Protein AF-A0A547AX77-F1 (afdb_monomer_lite)

Structure (mmCIF, N/CA/C/O backbone):
data_AF-A0A547AX77-F1
#
_entry.id   AF-A0A547AX77-F1
#
loop_
_atom_site.group_PDB
_atom_site.id
_atom_site.type_symbol
_atom_site.label_atom_id
_atom_site.label_alt_id
_atom_site.label_comp_id
_atom_site.label_asym_id
_atom_site.label_entity_id
_atom_site.label_seq_id
_atom_site.pdbx_PDB_ins_code
_atom_site.Cartn_x
_atom_site.Cartn_y
_atom_site.Cartn_z
_atom_site.occupancy
_atom_site.B_iso_or_equiv
_atom_site.auth_seq_id
_atom_site.auth_comp_id
_atom_site.auth_asym_id
_atom_site.auth_atom_id
_atom_site.pdbx_PDB_model_num
ATOM 1 N N . MET A 1 1 ? 4.754 -10.236 -9.563 1.00 86.69 1 MET A N 1
ATOM 2 C CA . MET A 1 1 ? 5.375 -9.135 -8.794 1.00 86.69 1 MET A CA 1
ATOM 3 C C . MET A 1 1 ? 5.746 -8.033 -9.769 1.00 86.69 1 MET A C 1
ATOM 5 O O . MET A 1 1 ? 6.365 -8.336 -10.783 1.00 86.69 1 MET A O 1
ATOM 9 N N . PHE A 1 2 ? 5.359 -6.791 -9.490 1.00 91.81 2 PHE A N 1
ATOM 10 C CA . PHE A 1 2 ? 5.698 -5.642 -10.329 1.00 91.81 2 PHE A CA 1
ATOM 11 C C . PHE A 1 2 ? 6.665 -4.730 -9.574 1.00 91.81 2 PHE A C 1
ATOM 13 O O . PHE A 1 2 ? 6.426 -4.441 -8.405 1.00 91.81 2 PHE A O 1
ATOM 20 N N . LYS A 1 3 ? 7.754 -4.303 -10.225 1.00 90.50 3 LYS A N 1
ATOM 21 C CA . LYS A 1 3 ? 8.757 -3.404 -9.639 1.00 90.50 3 LYS A CA 1
ATOM 22 C C . LYS A 1 3 ? 8.796 -2.089 -10.440 1.00 90.50 3 LYS A C 1
ATOM 24 O O . LYS A 1 3 ? 9.695 -1.892 -11.250 1.00 90.50 3 LYS A O 1
ATOM 29 N N . PRO A 1 4 ? 7.812 -1.192 -10.258 1.00 88.12 4 PRO A N 1
ATOM 30 C CA . PRO A 1 4 ? 7.708 0.057 -11.025 1.00 88.12 4 PRO A CA 1
ATOM 31 C C . PRO A 1 4 ? 8.896 1.014 -10.823 1.00 88.12 4 PRO A C 1
ATOM 33 O O . PRO A 1 4 ? 9.128 1.877 -11.659 1.00 88.12 4 PRO A O 1
ATOM 36 N N . HIS A 1 5 ? 9.665 0.858 -9.739 1.00 87.25 5 HIS A N 1
ATOM 37 C CA . HIS A 1 5 ? 10.912 1.600 -9.501 1.00 87.25 5 HIS A CA 1
ATOM 38 C C . HIS A 1 5 ? 12.173 0.799 -9.821 1.00 87.25 5 HIS A C 1
ATOM 40 O O . HIS A 1 5 ? 13.273 1.224 -9.476 1.00 87.25 5 HIS A O 1
ATOM 46 N N . GLY A 1 6 ? 12.031 -0.351 -10.474 1.00 89.38 6 GLY A N 1
ATOM 47 C CA . GLY A 1 6 ? 13.156 -1.213 -10.776 1.00 89.38 6 GLY A CA 1
ATOM 48 C C . GLY A 1 6 ? 13.692 -1.950 -9.562 1.00 89.38 6 GLY A C 1
ATOM 49 O O . GLY A 1 6 ? 12.977 -2.217 -8.592 1.00 89.38 6 GLY A O 1
ATOM 50 N N . SER A 1 7 ? 14.961 -2.327 -9.648 1.00 89.44 7 SER A N 1
ATOM 51 C CA . SER A 1 7 ? 15.605 -3.178 -8.663 1.00 89.44 7 SER A CA 1
ATOM 52 C C . SER A 1 7 ? 17.122 -3.060 -8.740 1.00 89.44 7 SER A C 1
ATOM 54 O O . SER A 1 7 ? 17.680 -2.782 -9.797 1.00 89.44 7 SER A O 1
ATOM 56 N N . LEU A 1 8 ? 17.800 -3.320 -7.622 1.00 88.50 8 LEU A N 1
ATOM 57 C CA . LEU A 1 8 ? 19.266 -3.359 -7.573 1.00 88.50 8 LEU A CA 1
ATOM 58 C C . LEU A 1 8 ? 19.859 -4.584 -8.288 1.00 88.50 8 LEU A C 1
ATOM 60 O O . LEU A 1 8 ? 21.055 -4.614 -8.545 1.00 88.50 8 LEU A O 1
ATOM 64 N N . ASP A 1 9 ? 19.030 -5.585 -8.584 1.00 89.12 9 ASP A N 1
ATOM 65 C CA . ASP A 1 9 ? 19.402 -6.821 -9.280 1.00 89.12 9 ASP A CA 1
ATOM 66 C C . ASP A 1 9 ? 19.024 -6.808 -10.773 1.00 89.12 9 ASP A C 1
ATOM 68 O O . ASP A 1 9 ? 19.113 -7.843 -11.429 1.00 89.12 9 ASP A O 1
ATOM 72 N N . TRP A 1 10 ? 18.575 -5.675 -11.321 1.00 89.81 10 TRP A N 1
ATOM 73 C CA . TRP A 1 10 ? 18.203 -5.543 -12.732 1.00 89.81 10 TRP A CA 1
ATOM 74 C C . TRP A 1 10 ? 19.287 -4.814 -13.523 1.00 89.81 10 TRP A C 1
ATOM 76 O O . TRP A 1 10 ? 19.734 -3.760 -13.092 1.00 89.81 10 TRP A O 1
ATOM 86 N N . PHE A 1 11 ? 19.670 -5.337 -14.686 1.00 87.94 11 PHE A N 1
ATOM 87 C CA . PHE A 1 11 ? 20.746 -4.803 -15.537 1.00 87.94 11 PHE A CA 1
ATOM 88 C C . PHE A 1 11 ? 20.399 -4.969 -17.022 1.00 87.94 11 PHE A C 1
ATOM 90 O O . PHE A 1 11 ? 19.457 -5.690 -17.358 1.00 87.94 11 PHE A O 1
ATOM 97 N N . MET A 1 12 ? 21.147 -4.313 -17.911 1.00 86.19 12 MET A N 1
ATOM 98 C CA . MET A 1 12 ? 20.953 -4.401 -19.364 1.00 86.19 12 MET A CA 1
ATOM 99 C C . MET A 1 12 ? 21.964 -5.361 -19.988 1.00 86.19 12 MET A C 1
ATOM 101 O O . MET A 1 12 ? 23.138 -5.041 -20.097 1.00 86.19 12 MET A O 1
ATOM 105 N N . ALA A 1 13 ? 21.504 -6.504 -20.489 1.00 84.06 13 ALA A N 1
ATOM 106 C CA . ALA A 1 13 ? 22.320 -7.379 -21.323 1.00 84.06 13 ALA A CA 1
ATOM 107 C C . ALA A 1 13 ? 22.126 -6.998 -22.798 1.00 84.06 13 ALA A C 1
ATOM 109 O O . ALA A 1 13 ? 21.201 -7.472 -23.463 1.00 84.06 13 ALA A O 1
ATOM 110 N N . GLY A 1 14 ? 22.969 -6.091 -23.296 1.00 83.50 14 GLY A N 1
ATOM 111 C CA . GLY A 1 14 ? 22.698 -5.401 -24.561 1.00 83.50 14 GLY A CA 1
ATOM 112 C C . GLY A 1 14 ? 21.452 -4.524 -24.416 1.00 83.50 14 GLY A C 1
ATOM 113 O O . GLY A 1 14 ? 21.383 -3.717 -23.497 1.00 83.50 14 GLY A O 1
ATOM 114 N N . ASP A 1 15 ? 20.447 -4.727 -25.268 1.00 83.62 15 ASP A N 1
ATOM 115 C CA . ASP A 1 15 ? 19.170 -3.995 -25.211 1.00 83.62 15 ASP A CA 1
ATOM 116 C C . ASP A 1 15 ? 18.073 -4.732 -24.417 1.00 83.62 15 ASP A C 1
ATOM 118 O O . ASP A 1 15 ? 16.908 -4.332 -24.431 1.00 83.62 15 ASP A O 1
ATOM 122 N N . VAL A 1 16 ? 18.419 -5.821 -23.720 1.00 84.88 16 VAL A N 1
ATOM 123 C CA . VAL A 1 16 ? 17.453 -6.654 -22.991 1.00 84.88 16 VAL A CA 1
ATOM 124 C C . VAL A 1 16 ? 17.628 -6.498 -21.476 1.00 84.88 16 VAL A C 1
ATOM 126 O O . VAL A 1 16 ? 18.696 -6.825 -20.952 1.00 84.88 16 VAL A O 1
ATOM 129 N N . PRO A 1 17 ? 16.590 -6.068 -20.733 1.00 86.31 17 PRO A N 1
ATOM 130 C CA . PRO A 1 17 ? 16.643 -6.014 -19.278 1.00 86.31 17 PRO A CA 1
ATOM 131 C C . PRO A 1 17 ? 16.609 -7.429 -18.682 1.00 86.31 17 PRO A C 1
ATOM 133 O O . PRO A 1 17 ? 15.724 -8.228 -18.994 1.00 86.31 17 PRO A O 1
ATOM 136 N N . MET A 1 18 ? 17.550 -7.740 -17.791 1.00 85.12 18 MET A N 1
ATOM 137 C CA . MET A 1 18 ? 17.675 -9.040 -17.125 1.00 85.12 18 MET A CA 1
ATOM 138 C C . MET A 1 18 ? 17.852 -8.896 -15.612 1.00 85.12 18 MET A C 1
ATOM 140 O O . MET A 1 18 ? 18.340 -7.883 -15.118 1.00 85.12 18 MET A O 1
ATOM 144 N N . THR A 1 19 ? 17.455 -9.930 -14.864 1.00 87.19 19 THR A N 1
ATOM 145 C CA . THR A 1 19 ? 17.750 -10.042 -13.426 1.00 87.19 19 THR A CA 1
ATOM 146 C C . THR A 1 19 ? 19.046 -10.829 -13.237 1.00 87.19 19 THR A C 1
ATOM 148 O O . THR A 1 19 ? 19.157 -11.941 -13.750 1.00 87.19 19 THR A O 1
ATOM 151 N N . SER A 1 20 ? 20.011 -10.286 -12.496 1.00 80.69 20 SER A N 1
ATOM 152 C CA . SER A 1 20 ? 21.294 -10.933 -12.206 1.00 80.69 20 SER A CA 1
ATOM 153 C C . SER A 1 20 ? 21.578 -10.946 -10.707 1.00 80.69 20 SER A C 1
ATOM 155 O O . SER A 1 20 ? 21.478 -9.928 -10.027 1.00 80.69 20 SER A O 1
ATOM 157 N N . CYS A 1 21 ? 21.991 -12.106 -10.194 1.00 73.06 21 CYS A N 1
ATOM 158 C CA . CYS A 1 21 ? 22.500 -12.272 -8.830 1.00 73.06 21 CYS A CA 1
ATOM 159 C C . CYS A 1 21 ? 24.007 -11.972 -8.711 1.00 73.06 21 CYS A C 1
ATOM 161 O O . CYS A 1 21 ? 24.560 -11.984 -7.610 1.00 73.06 21 CYS A O 1
ATOM 163 N N . ILE A 1 22 ? 24.682 -11.708 -9.834 1.00 65.50 22 ILE A N 1
ATOM 164 C CA . ILE A 1 22 ? 26.125 -11.483 -9.898 1.00 65.50 22 ILE A CA 1
ATOM 165 C C . ILE A 1 22 ? 26.356 -9.970 -9.890 1.00 65.50 22 ILE A C 1
ATOM 167 O O . ILE A 1 22 ? 26.268 -9.304 -10.915 1.00 65.50 22 ILE A O 1
ATOM 171 N N . GLY A 1 23 ? 26.618 -9.418 -8.705 1.00 56.69 23 GLY A N 1
ATOM 172 C CA . GLY A 1 23 ? 26.676 -7.973 -8.449 1.00 56.69 23 GLY A CA 1
ATOM 173 C C . GLY A 1 23 ? 27.902 -7.231 -8.991 1.00 56.69 23 GLY A C 1
ATOM 174 O O . GLY A 1 23 ? 28.415 -6.351 -8.303 1.00 56.69 23 GLY A O 1
ATOM 175 N N . LYS A 1 24 ? 28.433 -7.580 -10.164 1.00 58.25 24 LYS A N 1
ATOM 176 C CA . LYS A 1 24 ? 29.616 -6.903 -10.712 1.00 58.25 24 LYS A CA 1
ATOM 177 C C . LYS A 1 24 ? 29.515 -6.756 -12.227 1.00 58.25 24 LYS A C 1
ATOM 179 O O . LYS A 1 24 ? 29.707 -7.737 -12.932 1.00 58.25 24 LYS A O 1
ATOM 184 N N . VAL A 1 25 ? 29.204 -5.536 -12.680 1.00 60.62 25 VAL A N 1
ATOM 185 C CA . VAL A 1 25 ? 30.031 -4.627 -13.523 1.00 60.62 25 VAL A CA 1
ATOM 186 C C . VAL A 1 25 ? 29.155 -3.483 -14.092 1.00 60.62 25 VAL A C 1
ATOM 188 O O . VAL A 1 25 ? 29.676 -2.413 -14.388 1.00 60.62 25 VAL A O 1
ATOM 191 N N . GLU A 1 26 ? 27.831 -3.651 -14.157 1.00 70.25 26 GLU A N 1
ATOM 192 C CA . GLU A 1 26 ? 26.911 -2.711 -14.825 1.00 70.25 26 GLU A CA 1
ATOM 193 C C . GLU A 1 26 ? 26.054 -1.873 -13.859 1.00 70.25 26 GLU A C 1
ATOM 195 O O . GLU A 1 26 ? 25.864 -2.232 -12.694 1.00 70.25 26 GLU A O 1
ATOM 200 N N . GLU A 1 27 ? 25.535 -0.735 -14.339 1.00 83.00 27 GLU A N 1
ATOM 201 C CA . GLU A 1 27 ? 24.629 0.117 -13.562 1.00 83.00 27 GLU A CA 1
ATOM 202 C C . GLU A 1 27 ? 23.258 -0.559 -13.371 1.00 83.00 27 GLU A C 1
ATOM 204 O O . GLU A 1 27 ? 22.658 -1.012 -14.350 1.00 83.00 27 GLU A O 1
ATOM 209 N N . PRO A 1 28 ? 22.718 -0.601 -12.138 1.00 87.88 28 PRO A N 1
ATOM 210 C CA . PRO A 1 28 ? 21.416 -1.196 -11.893 1.00 87.88 28 PRO A CA 1
ATOM 211 C C . PRO A 1 28 ? 20.280 -0.356 -12.488 1.00 87.88 28 PRO A C 1
ATOM 213 O O . PRO A 1 28 ? 20.253 0.877 -12.401 1.00 87.88 28 PRO A O 1
ATOM 216 N N . LEU A 1 29 ? 19.270 -1.044 -13.009 1.00 88.31 29 LEU A N 1
ATOM 217 C CA . LEU A 1 29 ? 18.011 -0.483 -13.476 1.00 88.31 29 LEU A CA 1
ATOM 218 C C . LEU A 1 29 ? 17.109 -0.191 -12.276 1.00 88.31 29 LEU A C 1
ATOM 220 O O . LEU A 1 29 ? 16.205 -0.958 -11.937 1.00 88.31 29 LEU A O 1
ATOM 224 N N . ILE A 1 30 ? 17.359 0.949 -11.638 1.00 87.81 30 ILE A N 1
ATOM 225 C CA . ILE A 1 30 ? 16.585 1.464 -10.510 1.00 87.81 30 ILE A CA 1
ATOM 226 C C . ILE A 1 30 ? 16.228 2.939 -10.714 1.00 87.81 30 ILE A C 1
ATOM 228 O O . ILE A 1 30 ? 17.011 3.743 -11.227 1.00 87.81 30 ILE A O 1
ATOM 232 N N . ILE A 1 31 ? 15.031 3.309 -10.272 1.00 83.06 31 ILE A N 1
ATOM 233 C CA . ILE A 1 31 ? 14.575 4.693 -10.198 1.00 83.06 31 ILE A CA 1
ATOM 234 C C . ILE A 1 31 ? 14.794 5.185 -8.772 1.00 83.06 31 ILE A C 1
ATOM 236 O O . ILE A 1 31 ? 14.092 4.783 -7.844 1.00 83.06 31 ILE A O 1
ATOM 240 N N . THR A 1 32 ? 15.765 6.077 -8.593 1.00 79.50 32 THR A N 1
ATOM 241 C CA . THR A 1 32 ? 16.018 6.712 -7.299 1.00 79.50 32 THR A CA 1
ATOM 242 C C . THR A 1 32 ? 15.064 7.891 -7.056 1.00 79.50 32 THR A C 1
ATOM 244 O O . THR A 1 32 ? 14.608 8.534 -8.009 1.00 79.50 32 THR A O 1
ATOM 247 N N . PRO A 1 33 ? 14.750 8.214 -5.788 1.00 70.25 33 PRO A N 1
ATOM 248 C CA . PRO A 1 33 ? 14.044 9.447 -5.451 1.00 70.25 33 PRO A CA 1
ATOM 249 C C . PRO A 1 33 ? 14.829 10.682 -5.925 1.00 70.25 33 PRO A C 1
ATOM 251 O O . PRO A 1 33 ? 16.040 10.756 -5.726 1.00 70.25 33 PRO A O 1
ATOM 254 N N . GLY A 1 34 ? 14.153 11.667 -6.527 1.00 67.69 34 GLY A N 1
ATOM 255 C CA . GLY A 1 34 ? 14.766 12.940 -6.930 1.00 67.69 34 GLY A CA 1
ATOM 256 C C . GLY A 1 34 ? 14.313 13.457 -8.297 1.00 67.69 34 GLY A C 1
ATOM 257 O O . GLY A 1 34 ? 13.529 12.826 -8.999 1.00 67.69 34 GLY A O 1
ATOM 258 N N . VAL A 1 35 ? 14.829 14.624 -8.692 1.00 55.44 35 VAL A N 1
ATOM 259 C CA . VAL A 1 35 ? 14.376 15.392 -9.873 1.00 55.44 35 VAL A CA 1
ATOM 260 C C . VAL A 1 35 ? 14.532 14.617 -11.197 1.00 55.44 35 VAL A C 1
ATOM 262 O O . VAL A 1 35 ? 13.759 14.808 -12.132 1.00 55.44 35 VAL A O 1
ATOM 265 N N . GLY A 1 36 ? 15.491 13.685 -11.271 1.00 59.72 36 GLY A N 1
ATOM 266 C CA . GLY A 1 36 ? 15.718 12.812 -12.433 1.00 59.72 36 GLY A CA 1
ATOM 267 C C . GLY A 1 36 ? 14.720 11.653 -12.592 1.00 59.72 36 GLY A C 1
ATOM 268 O O . GLY A 1 36 ? 14.712 11.008 -13.644 1.00 59.72 36 GLY A O 1
ATOM 269 N N . LYS A 1 37 ? 13.860 11.406 -11.590 1.00 60.47 37 LYS A N 1
ATOM 270 C CA . LYS A 1 37 ? 12.844 10.335 -11.570 1.00 60.47 37 LYS A CA 1
ATOM 271 C C . LYS A 1 37 ? 11.910 10.398 -12.779 1.00 60.47 37 LYS A C 1
ATOM 273 O O . LYS A 1 37 ? 11.597 9.371 -13.379 1.00 60.47 37 LYS A O 1
ATOM 278 N N . TYR A 1 38 ? 11.521 11.611 -13.171 1.00 54.06 38 TYR A N 1
ATOM 279 C CA . TYR A 1 38 ? 10.539 11.837 -14.228 1.00 54.06 38 TYR A CA 1
ATOM 280 C C . TYR A 1 38 ? 11.019 11.408 -15.610 1.00 54.06 38 TYR A C 1
ATOM 282 O O . TYR A 1 38 ? 10.211 10.928 -16.388 1.00 54.06 38 TYR A O 1
ATOM 290 N N . LYS A 1 39 ? 12.314 11.536 -15.929 1.00 59.06 39 LYS A N 1
ATOM 291 C CA . LYS A 1 39 ? 12.824 11.134 -17.251 1.00 59.06 39 LYS A CA 1
ATOM 292 C C . LYS A 1 39 ? 13.070 9.629 -17.356 1.00 59.06 39 LYS A C 1
ATOM 294 O O . LYS A 1 39 ? 12.863 9.068 -18.424 1.00 59.06 39 LYS A O 1
ATOM 299 N N . LYS A 1 40 ? 13.485 8.972 -16.265 1.00 60.25 40 LYS A N 1
ATOM 300 C CA . LYS A 1 40 ? 13.810 7.534 -16.276 1.00 60.25 40 LYS A CA 1
ATOM 301 C C . LYS A 1 40 ? 12.576 6.628 -16.188 1.00 60.25 40 LYS A C 1
ATOM 303 O O . LYS A 1 40 ? 12.595 5.546 -16.754 1.00 60.25 40 LYS A O 1
ATOM 308 N N . GLY A 1 41 ? 11.494 7.070 -15.541 1.00 59.88 41 GLY A N 1
ATOM 309 C CA . GLY A 1 41 ? 10.302 6.237 -15.315 1.00 59.88 41 GLY A CA 1
ATOM 310 C C . GLY A 1 41 ? 9.426 5.928 -16.533 1.00 59.88 41 GLY A C 1
ATOM 311 O O . GLY A 1 41 ? 8.533 5.096 -16.416 1.00 59.88 41 GLY A O 1
ATOM 312 N N . TYR A 1 42 ? 9.663 6.575 -17.677 1.00 61.94 42 TYR A N 1
ATOM 313 C CA . TYR A 1 42 ? 8.961 6.291 -18.938 1.00 61.94 42 TYR A CA 1
ATOM 314 C C . TYR A 1 42 ? 9.768 5.395 -19.887 1.00 61.94 42 TYR A C 1
ATOM 316 O O . TYR A 1 42 ? 9.326 5.147 -21.002 1.00 61.94 42 TYR A O 1
ATOM 324 N N . GLY A 1 43 ? 10.957 4.946 -19.473 1.00 70.31 43 GLY A N 1
ATOM 325 C CA . GLY A 1 43 ? 11.765 4.002 -20.239 1.00 70.31 43 GLY A CA 1
ATOM 326 C C . GLY A 1 43 ? 11.506 2.558 -19.816 1.00 70.31 43 GLY A C 1
ATOM 327 O O . GLY A 1 43 ? 11.198 2.288 -18.651 1.00 70.31 43 GLY A O 1
ATOM 328 N N . GLN A 1 44 ? 11.701 1.626 -20.748 1.00 74.25 44 GLN A N 1
ATOM 329 C CA . GLN A 1 44 ? 11.751 0.206 -20.415 1.00 74.25 44 GLN A CA 1
ATOM 330 C C . GLN A 1 44 ? 12.908 -0.078 -19.444 1.00 74.25 44 GLN A C 1
ATOM 332 O O . GLN A 1 44 ? 13.975 0.528 -19.572 1.00 74.25 44 GLN A O 1
ATOM 337 N N . PRO A 1 45 ? 12.721 -0.985 -18.465 1.00 84.06 45 PRO A N 1
ATOM 338 C CA . PRO A 1 45 ? 11.550 -1.852 -18.249 1.00 84.06 45 PRO A CA 1
ATOM 339 C C . PRO A 1 45 ? 10.449 -1.264 -17.336 1.00 84.06 45 PRO A C 1
ATOM 341 O O . PRO A 1 45 ? 9.492 -1.962 -16.993 1.00 84.06 45 PRO A O 1
ATOM 344 N N . PHE A 1 46 ? 10.590 -0.028 -16.857 1.00 87.62 46 PHE A N 1
ATOM 345 C CA . PHE A 1 46 ? 9.784 0.496 -15.746 1.00 87.62 46 PHE A CA 1
ATOM 346 C C . PHE A 1 46 ? 8.324 0.772 -16.124 1.00 87.62 46 PHE A C 1
ATOM 348 O O . PHE A 1 46 ? 7.419 0.519 -15.325 1.00 87.62 46 PHE A O 1
ATOM 355 N N . ASP A 1 47 ? 8.101 1.253 -17.344 1.00 86.50 47 ASP A N 1
ATOM 356 C CA . ASP A 1 47 ? 6.792 1.551 -17.926 1.00 86.50 47 ASP A CA 1
ATOM 357 C C . ASP A 1 47 ? 5.860 0.330 -17.924 1.00 86.50 47 ASP A C 1
ATOM 359 O O . ASP A 1 47 ? 4.780 0.387 -17.334 1.00 86.50 47 ASP A O 1
ATOM 363 N N . ALA A 1 48 ? 6.316 -0.805 -18.456 1.00 88.94 48 ALA A N 1
ATOM 364 C CA . ALA A 1 48 ? 5.551 -2.045 -18.529 1.00 88.94 48 ALA A CA 1
ATOM 365 C C . ALA A 1 48 ? 5.227 -2.604 -17.135 1.00 88.94 48 ALA A C 1
ATOM 367 O O . ALA A 1 48 ? 4.146 -3.147 -16.899 1.00 88.94 48 ALA A O 1
ATOM 368 N N . HIS A 1 49 ? 6.155 -2.471 -16.182 1.00 91.25 49 HIS A N 1
ATOM 369 C CA . HIS A 1 49 ? 5.906 -2.857 -14.793 1.00 91.25 49 HIS A CA 1
ATOM 370 C C . HIS A 1 49 ? 4.876 -1.954 -14.116 1.00 91.25 49 HIS A C 1
ATOM 372 O O . HIS A 1 49 ? 4.062 -2.452 -13.336 1.00 91.25 49 HIS A O 1
ATOM 378 N N . ARG A 1 50 ? 4.897 -0.652 -14.404 1.00 89.38 50 ARG A N 1
ATOM 379 C CA . ARG A 1 50 ? 3.921 0.310 -13.888 1.00 89.38 50 ARG A CA 1
ATOM 380 C C . ARG A 1 50 ? 2.532 0.060 -14.467 1.00 89.38 50 ARG A C 1
ATOM 382 O O . ARG A 1 50 ? 1.580 0.001 -13.701 1.00 89.38 50 ARG A O 1
ATOM 389 N N . GLU A 1 51 ? 2.414 -0.120 -15.777 1.00 90.44 51 GLU A N 1
ATOM 390 C CA . GLU A 1 51 ? 1.124 -0.360 -16.441 1.00 90.44 51 GLU A CA 1
ATOM 391 C C . GLU A 1 51 ? 0.444 -1.619 -15.905 1.00 90.44 51 GLU A C 1
ATOM 393 O O . GLU A 1 51 ? -0.686 -1.552 -15.427 1.00 90.44 51 GLU A O 1
ATOM 398 N N . LYS A 1 52 ? 1.173 -2.739 -15.831 1.00 93.19 52 LYS A N 1
ATOM 399 C CA . LYS A 1 52 ? 0.636 -3.980 -15.252 1.00 93.19 52 LYS A CA 1
ATOM 400 C C . LYS A 1 52 ? 0.283 -3.848 -13.768 1.00 93.19 52 LYS A C 1
ATOM 402 O O . LYS A 1 52 ? -0.663 -4.477 -13.299 1.00 93.19 52 LYS A O 1
ATOM 407 N N . ALA A 1 53 ? 1.036 -3.046 -13.009 1.00 93.31 53 ALA A N 1
ATOM 408 C CA . ALA A 1 53 ? 0.694 -2.757 -11.618 1.00 93.31 53 ALA A CA 1
ATOM 409 C C . ALA A 1 53 ? -0.610 -1.952 -11.513 1.00 93.31 53 ALA A C 1
ATOM 411 O O . ALA A 1 53 ? -1.444 -2.271 -10.666 1.00 93.31 53 ALA A O 1
ATOM 412 N N . ASN A 1 54 ? -0.804 -0.959 -12.383 1.00 93.19 54 ASN A N 1
ATOM 413 C CA . ASN A 1 54 ? -2.026 -0.159 -12.436 1.00 93.19 54 ASN A CA 1
ATOM 414 C C . ASN A 1 54 ? -3.242 -1.022 -12.799 1.00 93.19 54 ASN A C 1
ATOM 416 O O . ASN A 1 54 ? -4.242 -0.975 -12.091 1.00 93.19 54 ASN A O 1
ATOM 420 N N . GLU A 1 55 ? -3.136 -1.893 -13.805 1.00 94.81 55 GLU A N 1
ATOM 421 C CA . GLU A 1 55 ? -4.206 -2.838 -14.170 1.00 94.81 55 GLU A CA 1
ATOM 422 C C . GLU A 1 55 ? -4.591 -3.765 -13.003 1.00 94.81 55 GLU A C 1
ATOM 424 O O . GLU A 1 55 ? -5.772 -4.018 -12.738 1.00 94.81 55 GLU A O 1
ATOM 429 N N . ALA A 1 56 ? -3.594 -4.260 -12.262 1.00 95.56 56 ALA A N 1
ATOM 430 C CA . ALA A 1 56 ? -3.825 -5.091 -11.084 1.00 95.56 56 ALA A CA 1
ATOM 431 C C . ALA A 1 56 ? -4.510 -4.312 -9.946 1.00 95.56 56 ALA A C 1
ATOM 433 O O . ALA A 1 56 ? -5.378 -4.858 -9.266 1.00 95.56 56 ALA A O 1
ATOM 434 N N . ILE A 1 57 ? -4.158 -3.039 -9.746 1.00 95.50 57 ILE A N 1
ATOM 435 C CA . ILE A 1 57 ? -4.828 -2.152 -8.782 1.00 95.50 57 ILE A CA 1
ATOM 436 C C . ILE A 1 57 ? -6.2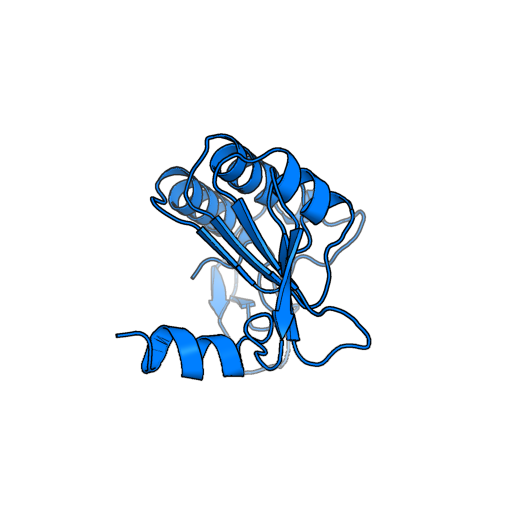85 -1.915 -9.196 1.00 95.50 57 ILE A C 1
ATOM 438 O O . ILE A 1 57 ? -7.196 -2.057 -8.375 1.00 95.50 57 ILE A O 1
ATOM 442 N N . ASP A 1 58 ? -6.518 -1.588 -10.464 1.00 94.69 58 ASP A N 1
ATOM 443 C CA . ASP A 1 58 ? -7.841 -1.233 -10.976 1.00 94.69 58 ASP A CA 1
ATOM 444 C C . ASP A 1 58 ? -8.819 -2.413 -10.898 1.00 94.69 58 ASP A C 1
ATOM 446 O O . ASP A 1 58 ? -10.001 -2.226 -10.592 1.00 94.69 58 ASP A O 1
ATOM 450 N N . SER A 1 59 ? -8.324 -3.639 -11.084 1.00 96.00 59 SER A N 1
ATOM 451 C CA . SER A 1 59 ? -9.108 -4.878 -10.992 1.00 96.00 59 SER A CA 1
ATOM 452 C C . SER A 1 59 ? -9.234 -5.454 -9.574 1.00 96.00 59 SER A C 1
ATOM 454 O O . SER A 1 59 ? -10.053 -6.348 -9.352 1.00 96.00 59 SER A O 1
ATOM 456 N N . ALA A 1 60 ? -8.492 -4.940 -8.588 1.00 96.94 60 ALA A N 1
ATOM 457 C CA . ALA A 1 60 ? -8.474 -5.500 -7.238 1.00 96.94 60 ALA A CA 1
ATOM 458 C C . ALA A 1 60 ? -9.837 -5.402 -6.524 1.00 96.94 60 ALA A C 1
ATOM 460 O O . ALA A 1 60 ? -10.484 -4.349 -6.495 1.00 96.94 60 ALA A O 1
ATOM 461 N N . SER A 1 61 ? -10.242 -6.495 -5.868 1.00 97.38 61 SER A N 1
ATOM 462 C CA . SER A 1 61 ? -11.410 -6.549 -4.971 1.00 97.38 61 SER A CA 1
ATOM 463 C C . SER A 1 61 ? -11.099 -6.078 -3.544 1.00 97.38 61 SER A C 1
ATOM 465 O O . SER A 1 61 ? -12.002 -5.734 -2.780 1.00 97.38 61 SER A O 1
ATOM 467 N N . SER A 1 62 ? -9.820 -6.082 -3.172 1.00 97.62 62 SER A N 1
ATOM 468 C CA . SER A 1 62 ? -9.303 -5.662 -1.870 1.00 97.62 62 SER A CA 1
ATOM 469 C C . SER A 1 62 ? -7.829 -5.289 -1.984 1.00 97.62 62 SER A C 1
ATOM 471 O O . SER A 1 62 ? -7.121 -5.843 -2.822 1.00 97.62 62 SER A O 1
ATOM 473 N N . ILE A 1 63 ? -7.363 -4.388 -1.122 1.00 97.50 63 ILE A N 1
ATOM 474 C CA . ILE A 1 63 ? -5.989 -3.875 -1.134 1.00 97.50 63 ILE A CA 1
ATOM 475 C C . ILE A 1 63 ? -5.376 -3.987 0.264 1.00 97.50 63 ILE A C 1
ATOM 477 O O . ILE A 1 63 ? -5.984 -3.571 1.250 1.00 97.50 63 ILE A O 1
ATOM 481 N N . LEU A 1 64 ? -4.152 -4.509 0.332 1.00 97.12 64 LEU A N 1
ATOM 482 C CA . LEU A 1 64 ? -3.308 -4.508 1.523 1.00 97.12 64 LEU A CA 1
ATOM 483 C C . LEU A 1 64 ? -2.066 -3.659 1.239 1.00 97.12 64 LEU A C 1
ATOM 485 O O . LEU A 1 64 ? -1.257 -4.008 0.381 1.00 97.12 64 LEU A O 1
ATOM 489 N N . CYS A 1 65 ? -1.915 -2.555 1.961 1.00 96.19 65 CYS A N 1
ATOM 490 C CA . CYS A 1 65 ? -0.735 -1.700 1.906 1.00 96.19 65 CYS A CA 1
ATOM 491 C C . CYS A 1 65 ? 0.128 -1.956 3.144 1.00 96.19 65 CYS A C 1
ATOM 493 O O . CYS A 1 65 ? -0.377 -1.896 4.261 1.00 96.19 65 CYS A O 1
ATOM 495 N N . ILE A 1 66 ? 1.427 -2.195 2.967 1.00 96.50 66 ILE A N 1
ATOM 496 C CA . ILE A 1 66 ? 2.373 -2.404 4.072 1.00 96.50 66 ILE A CA 1
ATOM 497 C C . ILE A 1 66 ? 3.492 -1.370 3.946 1.00 96.50 66 ILE A C 1
ATOM 499 O O . ILE A 1 66 ? 4.133 -1.280 2.902 1.00 96.50 66 ILE A O 1
ATOM 503 N N . GLY A 1 67 ? 3.703 -0.564 4.988 1.00 94.00 67 GLY A N 1
ATOM 504 C CA . GLY A 1 67 ? 4.772 0.439 5.050 1.00 94.00 67 GLY A CA 1
ATOM 505 C C . GLY A 1 67 ? 4.671 1.557 4.005 1.00 94.00 67 GLY A C 1
ATOM 506 O O . GLY A 1 67 ? 5.671 2.207 3.709 1.00 94.00 67 GLY A O 1
ATOM 507 N N . TYR A 1 68 ? 3.490 1.781 3.418 1.00 93.25 68 TYR A N 1
ATOM 508 C CA . TYR A 1 68 ? 3.316 2.732 2.321 1.00 93.25 68 TYR A CA 1
ATOM 509 C C . TYR A 1 68 ? 2.803 4.094 2.801 1.00 93.25 68 TYR A C 1
ATOM 511 O O . TYR A 1 68 ? 1.744 4.195 3.419 1.00 93.25 68 TYR A O 1
ATOM 519 N N . GLY A 1 69 ? 3.553 5.151 2.483 1.00 92.44 69 GLY A N 1
ATOM 520 C CA . GLY A 1 69 ? 3.285 6.515 2.948 1.00 92.44 69 GLY A CA 1
ATOM 521 C C . GLY A 1 69 ? 2.511 7.418 1.984 1.00 92.44 69 GLY A C 1
ATOM 522 O O . GLY A 1 69 ? 2.304 8.574 2.337 1.00 92.44 69 GLY A O 1
ATOM 523 N N . PHE A 1 70 ? 2.109 6.937 0.799 1.00 92.06 70 PHE A N 1
ATOM 524 C CA . PHE A 1 70 ? 1.409 7.740 -0.223 1.00 92.06 70 PHE A CA 1
ATOM 525 C C . PHE A 1 70 ? 2.146 9.049 -0.566 1.00 92.06 70 PHE A C 1
ATOM 527 O O . PHE A 1 70 ? 1.598 10.139 -0.450 1.00 92.06 70 PHE A O 1
ATOM 534 N N . ASN A 1 71 ? 3.418 8.929 -0.954 1.00 86.00 71 ASN A N 1
ATOM 535 C CA . ASN A 1 71 ? 4.266 10.055 -1.369 1.00 86.00 71 ASN A CA 1
ATOM 536 C C . ASN A 1 71 ? 4.782 9.872 -2.807 1.00 86.00 71 ASN A C 1
ATOM 538 O O . ASN A 1 71 ? 5.879 10.320 -3.137 1.00 86.00 71 ASN A O 1
ATOM 542 N N . ASP A 1 72 ? 4.047 9.126 -3.635 1.00 81.56 72 ASP A N 1
ATOM 543 C CA . ASP A 1 72 ? 4.504 8.734 -4.968 1.00 81.56 72 ASP A CA 1
ATOM 544 C C . ASP A 1 72 ? 3.417 8.907 -6.023 1.00 81.56 72 ASP A C 1
ATOM 546 O O . ASP A 1 72 ? 2.673 7.973 -6.314 1.00 81.56 72 ASP A O 1
ATOM 550 N N . ASP A 1 73 ? 3.352 10.089 -6.629 1.00 74.06 73 ASP A N 1
ATOM 551 C CA . ASP A 1 73 ? 2.294 10.472 -7.571 1.00 74.06 73 ASP A CA 1
ATOM 552 C C . ASP A 1 73 ? 2.065 9.461 -8.711 1.00 74.06 73 ASP A C 1
ATOM 554 O O . ASP A 1 73 ? 0.929 9.257 -9.153 1.00 74.06 73 ASP A O 1
ATOM 558 N N . HIS A 1 74 ? 3.122 8.772 -9.160 1.00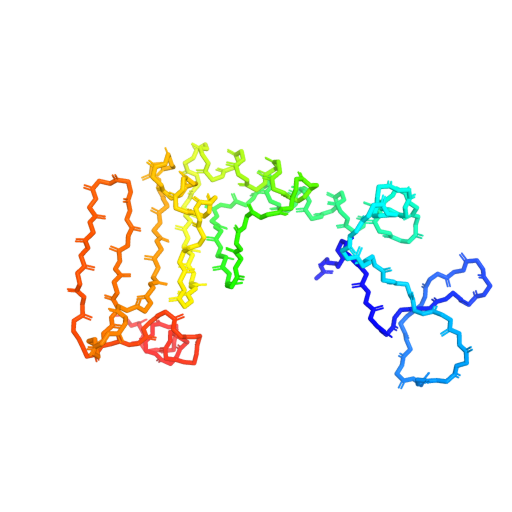 68.69 74 HIS A N 1
ATOM 559 C CA . HIS A 1 74 ? 3.059 7.864 -10.307 1.00 68.69 74 HIS A CA 1
ATOM 560 C C . HIS A 1 74 ? 2.283 6.578 -9.996 1.00 68.69 74 HIS A C 1
ATOM 562 O O . HIS A 1 74 ? 1.526 6.103 -10.839 1.00 68.69 74 HIS A O 1
ATOM 568 N N . LEU A 1 75 ? 2.465 6.013 -8.800 1.00 71.44 75 LEU A N 1
ATOM 569 C CA . LEU A 1 75 ? 1.745 4.811 -8.349 1.00 71.44 75 LEU A CA 1
ATOM 570 C C . LEU A 1 75 ? 0.475 5.158 -7.574 1.00 71.44 75 LEU A C 1
ATOM 572 O O . LEU A 1 75 ? -0.492 4.397 -7.542 1.00 71.44 75 LEU A O 1
ATOM 576 N N . GLN A 1 76 ? 0.470 6.326 -6.945 1.00 82.88 76 GLN A N 1
ATOM 577 C CA . GLN A 1 76 ? -0.596 6.785 -6.076 1.00 82.88 76 GLN A CA 1
ATOM 578 C C . GLN A 1 76 ? -1.883 7.099 -6.825 1.00 82.88 76 GLN A C 1
ATOM 580 O O . GLN A 1 76 ? -2.942 6.930 -6.235 1.00 82.88 76 GLN A O 1
ATOM 585 N N . THR A 1 77 ? -1.834 7.535 -8.085 1.00 86.94 77 THR A N 1
ATOM 586 C CA . THR A 1 77 ? -3.052 7.965 -8.795 1.00 86.94 77 THR A CA 1
ATOM 587 C C . THR A 1 77 ? -4.094 6.841 -8.883 1.00 86.94 77 THR A C 1
ATOM 589 O O . THR A 1 77 ? -5.213 7.009 -8.393 1.00 86.94 77 THR A O 1
ATOM 592 N N . HIS A 1 78 ? -3.716 5.670 -9.408 1.00 92.75 78 HIS A N 1
ATOM 593 C CA . HIS A 1 78 ? -4.613 4.509 -9.486 1.00 92.75 78 HIS A CA 1
ATOM 594 C C . HIS A 1 78 ? -4.950 3.964 -8.095 1.00 92.75 78 HIS A C 1
ATOM 596 O O . HIS A 1 78 ? -6.118 3.751 -7.768 1.00 92.75 78 HIS A O 1
ATOM 602 N N . LEU A 1 79 ? -3.937 3.809 -7.234 1.00 94.88 79 LEU A N 1
ATOM 603 C CA . LEU A 1 79 ? -4.106 3.255 -5.892 1.00 94.88 79 LEU A CA 1
ATOM 604 C C . LEU A 1 79 ? -5.076 4.088 -5.045 1.00 94.88 79 LEU A C 1
ATOM 606 O O . LEU A 1 79 ? -6.057 3.568 -4.520 1.00 94.88 79 LEU A O 1
ATOM 610 N N . THR A 1 80 ? -4.842 5.392 -4.943 1.00 94.19 80 THR A N 1
ATOM 611 C CA . THR A 1 80 ? -5.689 6.311 -4.181 1.00 94.19 80 THR A CA 1
ATOM 612 C C . THR A 1 80 ? -7.072 6.440 -4.801 1.00 94.19 80 THR A C 1
ATOM 614 O O . THR A 1 80 ? -8.052 6.450 -4.057 1.00 94.19 80 THR A O 1
ATOM 617 N N . GLY A 1 81 ? -7.185 6.496 -6.133 1.00 93.88 81 GLY A N 1
ATOM 618 C CA . GLY A 1 81 ? -8.482 6.501 -6.815 1.00 93.88 81 GLY A CA 1
ATOM 619 C C . GLY A 1 81 ? -9.313 5.269 -6.453 1.00 93.88 81 GLY A C 1
ATOM 620 O O . GLY A 1 81 ? -10.461 5.388 -6.018 1.00 93.88 81 GLY A O 1
ATOM 621 N N . LYS A 1 82 ? -8.700 4.084 -6.515 1.00 95.81 82 LYS A N 1
ATOM 622 C CA . LYS A 1 82 ? -9.337 2.817 -6.155 1.00 95.81 82 LYS A CA 1
ATOM 623 C C . LYS A 1 82 ? -9.722 2.757 -4.673 1.00 95.81 82 LYS A C 1
ATOM 625 O O . LYS A 1 82 ? -10.851 2.383 -4.355 1.00 95.81 82 LYS A O 1
ATOM 630 N N . ILE A 1 83 ? -8.841 3.186 -3.769 1.00 96.31 83 ILE A N 1
ATOM 631 C CA . ILE A 1 83 ? -9.117 3.258 -2.322 1.00 96.31 83 ILE A CA 1
ATOM 632 C C . ILE A 1 83 ? -10.302 4.193 -2.033 1.00 96.31 83 ILE A C 1
ATOM 634 O O . ILE A 1 83 ? -11.249 3.807 -1.344 1.00 96.31 83 ILE A O 1
ATOM 638 N N . LYS A 1 84 ? -10.309 5.395 -2.618 1.00 94.50 84 LYS A N 1
ATOM 639 C CA . LYS A 1 84 ? -11.394 6.377 -2.450 1.00 94.50 84 LYS A CA 1
ATOM 640 C C . LYS A 1 84 ? -12.716 5.919 -3.068 1.00 94.50 84 LYS A C 1
ATOM 642 O O . LYS A 1 84 ? -13.766 6.268 -2.538 1.00 94.50 84 LYS A O 1
ATOM 647 N N . SER A 1 85 ? -12.679 5.085 -4.113 1.00 95.06 85 SER A N 1
ATOM 648 C CA . SER A 1 85 ? -13.879 4.457 -4.695 1.00 95.06 85 SER A CA 1
ATOM 649 C C . SER A 1 85 ? -14.576 3.463 -3.753 1.00 95.06 85 SER A C 1
ATOM 651 O O . SER A 1 85 ? -15.702 3.049 -4.015 1.00 95.06 85 SER A O 1
ATOM 653 N N . GLY A 1 86 ? -13.932 3.098 -2.637 1.00 96.12 86 GLY A N 1
ATOM 654 C CA . GLY A 1 86 ? -14.511 2.253 -1.598 1.00 96.12 86 GLY A CA 1
ATOM 655 C C . GLY A 1 86 ? -14.148 0.776 -1.696 1.00 96.12 86 GLY A C 1
ATOM 656 O O . GLY A 1 86 ? -14.814 -0.046 -1.064 1.00 96.12 86 GLY A O 1
ATOM 657 N N . VAL A 1 87 ? -13.085 0.419 -2.427 1.00 97.69 87 VAL A N 1
ATOM 658 C CA . VAL A 1 87 ? -12.494 -0.922 -2.303 1.00 97.69 87 VAL A CA 1
ATOM 659 C C . VAL A 1 87 ? -12.111 -1.173 -0.837 1.00 97.69 87 VAL A C 1
ATOM 661 O O . VAL A 1 87 ? -11.724 -0.251 -0.117 1.00 97.69 87 VAL A O 1
ATOM 664 N N . LYS A 1 88 ? -12.225 -2.418 -0.369 1.00 98.00 88 LYS A N 1
ATOM 665 C CA . LYS A 1 88 ? -11.795 -2.770 0.990 1.00 98.00 88 LYS A CA 1
ATOM 666 C C . LYS A 1 88 ? -10.282 -2.610 1.083 1.00 98.00 88 LYS A C 1
ATOM 668 O O . LYS A 1 88 ? -9.556 -3.251 0.322 1.00 98.00 88 LYS A O 1
ATOM 673 N N . THR A 1 89 ? -9.806 -1.781 2.005 1.00 98.12 89 THR A N 1
ATOM 674 C CA . THR A 1 89 ? -8.377 -1.485 2.134 1.00 98.12 89 THR A CA 1
ATOM 675 C C . THR A 1 89 ? -7.909 -1.587 3.574 1.00 98.12 89 THR A C 1
ATOM 677 O O . THR A 1 89 ? -8.513 -1.006 4.477 1.00 98.12 89 THR A O 1
ATOM 680 N N . LEU A 1 90 ? -6.790 -2.281 3.764 1.00 97.94 90 LEU A N 1
ATOM 681 C CA . LEU A 1 90 ? -6.064 -2.337 5.024 1.00 97.94 90 LEU A CA 1
ATOM 682 C C . LEU A 1 90 ? -4.654 -1.767 4.831 1.00 97.94 90 LEU A C 1
ATOM 684 O O . LEU A 1 90 ? -3.952 -2.154 3.899 1.00 97.94 90 LEU A O 1
ATOM 688 N N . LEU A 1 91 ? -4.243 -0.850 5.703 1.00 97.69 91 LEU A N 1
ATOM 689 C CA . LEU A 1 91 ? -2.899 -0.275 5.742 1.00 97.69 91 LEU A CA 1
ATOM 690 C C . LEU A 1 91 ? -2.197 -0.694 7.038 1.00 97.69 91 LEU A C 1
ATOM 692 O O . LEU A 1 91 ? -2.656 -0.348 8.120 1.00 97.69 91 LEU A O 1
ATOM 696 N N . LEU A 1 92 ? -1.073 -1.397 6.937 1.00 97.25 92 LEU A N 1
ATOM 697 C CA . LEU A 1 92 ? -0.184 -1.695 8.061 1.00 97.25 92 LEU A CA 1
ATOM 698 C C . LEU A 1 92 ? 1.015 -0.767 7.973 1.00 97.25 92 LEU A C 1
ATOM 700 O O . LEU A 1 92 ? 1.737 -0.760 6.975 1.00 97.25 92 LEU A O 1
ATOM 704 N N . THR A 1 93 ? 1.237 0.035 9.001 1.00 96.00 93 THR A N 1
ATOM 705 C CA . THR A 1 93 ? 2.403 0.914 9.055 1.00 96.00 93 THR A CA 1
ATOM 706 C C . THR A 1 93 ? 2.720 1.256 10.495 1.00 96.00 93 THR A C 1
ATOM 708 O O . THR A 1 93 ? 1.822 1.401 11.315 1.00 96.00 93 THR A O 1
ATOM 711 N N . ARG A 1 94 ? 3.998 1.466 10.816 1.00 94.56 94 ARG A N 1
ATOM 712 C CA . ARG A 1 94 ? 4.380 1.936 12.150 1.00 94.56 94 ARG A CA 1
ATOM 713 C C . ARG A 1 94 ? 3.738 3.290 12.474 1.00 94.56 94 ARG A C 1
ATOM 715 O O . ARG A 1 94 ? 3.293 3.498 13.592 1.00 94.56 94 ARG A O 1
ATOM 722 N N . GLY A 1 95 ? 3.651 4.195 11.503 1.00 93.62 95 GLY A N 1
ATOM 723 C CA . GLY A 1 95 ? 3.005 5.498 11.666 1.00 93.62 95 GLY A CA 1
ATOM 724 C C . GLY A 1 95 ? 2.394 5.999 10.362 1.00 93.62 95 GLY A C 1
ATOM 725 O O . GLY A 1 95 ? 2.785 5.566 9.276 1.00 93.62 95 GLY A O 1
ATOM 726 N N . LEU A 1 96 ? 1.426 6.911 10.466 1.00 93.81 96 LEU A N 1
ATOM 727 C CA . LEU A 1 96 ? 0.819 7.561 9.302 1.00 93.81 96 LEU A CA 1
ATOM 728 C C . LEU A 1 96 ? 1.581 8.835 8.956 1.00 93.81 96 LEU A C 1
ATOM 730 O O . LEU A 1 96 ? 1.693 9.733 9.789 1.00 93.81 96 LEU A O 1
ATOM 734 N N . SER A 1 97 ? 2.023 8.935 7.703 1.00 93.94 97 SER A N 1
ATOM 735 C CA . SER A 1 97 ? 2.302 10.232 7.088 1.00 93.94 97 SER A CA 1
ATOM 736 C C . SER A 1 97 ? 1.008 11.046 6.975 1.00 93.94 97 SER A C 1
ATOM 738 O O . SER A 1 97 ? -0.099 10.501 7.047 1.00 93.94 97 SER A O 1
ATOM 740 N N . GLU A 1 98 ? 1.135 12.351 6.748 1.00 94.06 98 GLU A N 1
ATOM 741 C CA . GLU A 1 98 ? -0.016 13.223 6.496 1.00 94.06 98 GLU A CA 1
ATOM 742 C C . GLU A 1 98 ? -0.832 12.748 5.283 1.00 94.06 98 GLU A C 1
ATOM 744 O O . GLU A 1 98 ? -2.046 12.574 5.377 1.00 94.06 98 GLU A O 1
ATOM 749 N N . ASN A 1 99 ? -0.159 12.397 4.183 1.00 94.19 99 ASN A N 1
ATOM 750 C CA . ASN A 1 99 ? -0.813 11.864 2.987 1.00 94.19 99 ASN A CA 1
ATOM 751 C C . ASN A 1 99 ? -1.547 10.545 3.251 1.00 94.19 99 ASN A C 1
ATOM 753 O O . ASN A 1 99 ? -2.701 10.390 2.849 1.00 94.19 99 ASN A O 1
ATOM 757 N N . ALA A 1 100 ? -0.923 9.606 3.971 1.00 95.06 100 ALA A N 1
ATOM 758 C CA . ALA A 1 100 ? -1.573 8.350 4.335 1.00 95.06 100 ALA A CA 1
ATOM 759 C C . ALA A 1 100 ? -2.802 8.594 5.222 1.00 95.06 100 ALA A C 1
ATOM 761 O O . ALA A 1 100 ? -3.847 7.976 5.017 1.00 95.06 100 ALA A O 1
ATOM 762 N N . ARG A 1 101 ? -2.706 9.528 6.178 1.00 95.31 101 ARG A N 1
ATOM 763 C CA . ARG A 1 101 ? -3.831 9.921 7.034 1.00 95.31 101 ARG A CA 1
ATOM 764 C C . ARG A 1 101 ? -4.984 10.494 6.211 1.00 95.31 101 ARG A C 1
ATOM 766 O O . ARG A 1 101 ? -6.123 10.092 6.440 1.00 95.31 101 ARG A O 1
ATOM 773 N N . ASN A 1 102 ? -4.701 11.354 5.236 1.00 94.75 102 ASN A N 1
ATOM 774 C CA . ASN A 1 102 ? -5.718 11.923 4.348 1.00 94.75 102 ASN A CA 1
ATOM 775 C C . ASN A 1 102 ? -6.423 10.832 3.531 1.00 94.75 102 ASN A C 1
ATOM 777 O O . ASN A 1 102 ? -7.652 10.777 3.509 1.00 94.75 102 ASN A O 1
ATOM 781 N N . VAL A 1 103 ? -5.670 9.893 2.947 1.00 95.38 103 VAL A N 1
ATOM 782 C CA . VAL A 1 10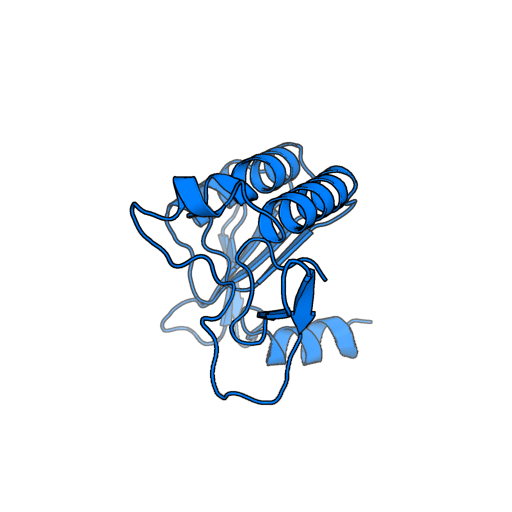3 ? -6.250 8.755 2.211 1.00 95.38 103 VAL A CA 1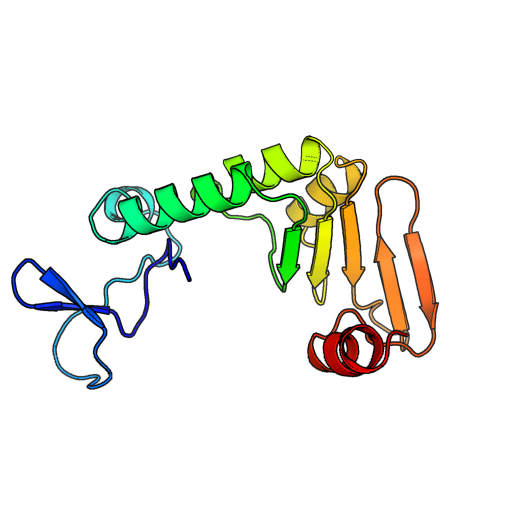
ATOM 783 C C . VAL A 1 103 ? -7.189 7.934 3.100 1.00 95.38 103 VAL A C 1
ATOM 785 O O . VAL A 1 103 ? -8.319 7.660 2.697 1.00 95.38 103 VAL A O 1
ATOM 788 N N . VAL A 1 104 ? -6.762 7.587 4.318 1.00 96.38 104 VAL A N 1
ATOM 789 C CA . VAL A 1 104 ? -7.575 6.806 5.270 1.00 96.38 104 VAL A CA 1
ATOM 790 C C . VAL A 1 104 ? -8.838 7.562 5.696 1.00 96.38 104 VAL A C 1
ATOM 792 O O . VAL A 1 104 ? -9.896 6.951 5.834 1.00 96.38 104 VAL A O 1
ATOM 795 N N . LYS A 1 105 ? -8.757 8.884 5.903 1.00 94.94 105 LYS A N 1
ATOM 796 C CA . LYS A 1 105 ? -9.902 9.706 6.335 1.00 94.94 105 LYS A CA 1
ATOM 797 C C . LYS A 1 105 ? -10.902 9.986 5.215 1.00 94.94 105 LYS A C 1
ATOM 799 O O . LYS A 1 105 ? -12.092 10.137 5.481 1.00 94.94 105 LYS A O 1
ATOM 804 N N . GLU A 1 106 ? -10.460 10.038 3.968 1.00 94.00 106 GLU A N 1
ATOM 805 C CA . GLU A 1 106 ? -11.354 10.284 2.834 1.00 94.00 106 GLU A CA 1
ATOM 806 C C . GLU A 1 106 ? -12.057 9.004 2.361 1.00 94.00 106 GLU A C 1
ATOM 808 O O . GLU A 1 106 ? -13.233 9.048 1.978 1.00 94.00 106 GLU A O 1
ATOM 813 N N . ALA A 1 107 ? -11.374 7.861 2.444 1.00 95.38 107 ALA A N 1
ATOM 814 C CA . ALA A 1 107 ? -11.856 6.587 1.931 1.00 95.38 107 ALA A CA 1
ATOM 815 C C . ALA A 1 107 ? -12.871 5.900 2.867 1.00 95.38 107 ALA A C 1
ATOM 817 O O . ALA A 1 107 ? -12.615 5.745 4.061 1.00 95.38 107 ALA A O 1
ATOM 818 N N . PRO A 1 108 ? -14.023 5.433 2.350 1.00 94.19 108 PRO A N 1
ATOM 819 C CA . PRO A 1 108 ? -15.088 4.884 3.191 1.00 94.19 108 PRO A CA 1
ATOM 820 C C . PRO A 1 108 ? -14.746 3.513 3.795 1.00 94.19 108 PRO A C 1
ATOM 822 O O . PRO A 1 108 ? -15.143 3.234 4.921 1.00 94.19 108 PRO A O 1
ATOM 825 N N . ASN A 1 109 ? -13.987 2.678 3.077 1.00 96.19 109 ASN A N 1
ATOM 826 C CA . ASN A 1 109 ? -13.683 1.292 3.459 1.00 96.19 109 ASN A CA 1
ATOM 827 C C . ASN A 1 109 ? -12.184 1.065 3.714 1.00 96.19 109 ASN A C 1
ATOM 829 O O . ASN A 1 109 ? -11.655 -0.013 3.432 1.00 96.19 109 ASN A O 1
ATOM 833 N N . CYS A 1 110 ? -11.497 2.084 4.235 1.00 97.38 110 CYS A N 1
ATOM 834 C CA . CYS A 1 1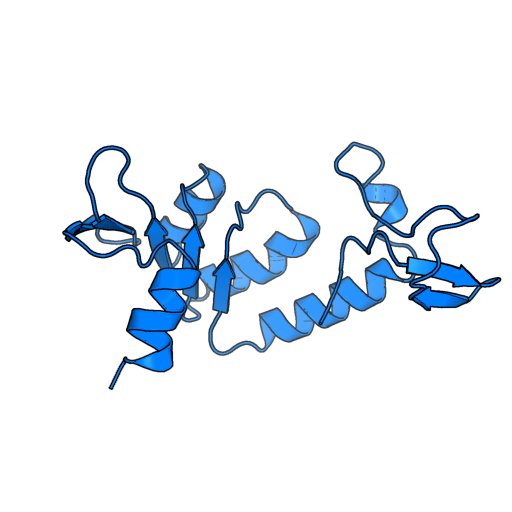10 ? -10.075 2.025 4.552 1.00 97.38 110 CYS A CA 1
ATOM 835 C C . CYS A 1 110 ? -9.844 2.027 6.067 1.00 97.38 110 CYS A C 1
ATOM 837 O O . CYS A 1 110 ? -10.396 2.858 6.793 1.00 97.38 110 CYS A O 1
ATOM 839 N N . LYS A 1 111 ? -9.013 1.095 6.537 1.00 97.38 111 LYS A N 1
ATOM 840 C CA . LYS A 1 111 ? -8.537 1.028 7.923 1.00 97.38 111 LYS A CA 1
ATOM 841 C C . LYS A 1 111 ? -7.018 0.990 7.939 1.00 97.38 111 LYS A C 1
ATOM 843 O O . LYS A 1 111 ? -6.414 0.287 7.132 1.00 97.38 111 LYS A O 1
ATOM 848 N N . ALA A 1 112 ? -6.410 1.703 8.875 1.00 97.94 112 ALA A N 1
ATOM 849 C CA . ALA A 1 112 ? -4.984 1.632 9.145 1.00 97.94 112 ALA A CA 1
ATOM 850 C C . ALA A 1 112 ? -4.724 1.057 10.539 1.00 97.94 112 ALA A C 1
ATOM 852 O O . ALA A 1 112 ? -5.375 1.462 11.499 1.00 97.94 112 ALA A O 1
ATOM 853 N N . LEU A 1 113 ? -3.772 0.134 10.638 1.00 97.62 113 LEU A N 1
ATOM 854 C CA . LEU A 1 113 ? -3.242 -0.416 11.881 1.00 97.62 113 LEU A CA 1
ATOM 855 C C . LEU A 1 113 ? -1.887 0.230 12.130 1.00 97.62 113 LEU A C 1
ATOM 857 O O . LEU A 1 113 ? -0.982 0.087 11.303 1.00 97.62 113 LEU A O 1
ATOM 861 N N . ILE A 1 114 ? -1.770 0.963 13.236 1.00 97.06 114 ILE A N 1
ATOM 862 C CA . ILE A 1 114 ? -0.578 1.753 13.545 1.00 97.06 114 ILE A CA 1
ATOM 863 C C . ILE A 1 114 ? -0.096 1.554 14.973 1.00 97.06 114 ILE A C 1
ATOM 865 O O . ILE A 1 114 ? -0.869 1.208 15.870 1.00 97.06 114 ILE A O 1
ATOM 869 N N . PHE A 1 115 ? 1.194 1.806 15.180 1.00 94.56 115 PHE A N 1
ATOM 870 C CA . PHE A 1 115 ? 1.786 1.830 16.507 1.00 94.56 115 PHE A CA 1
ATOM 871 C C . PHE A 1 115 ? 1.286 3.051 17.281 1.00 94.56 115 PHE A C 1
ATOM 873 O O . PHE A 1 115 ? 1.260 4.161 16.749 1.00 94.56 115 PHE A O 1
ATOM 880 N N . ASP A 1 116 ? 0.915 2.857 18.546 1.00 84.50 116 ASP A N 1
ATOM 881 C CA . ASP A 1 116 ? 0.366 3.929 19.383 1.00 84.50 116 ASP A CA 1
ATOM 882 C C . ASP A 1 116 ? 1.430 4.754 20.134 1.00 84.50 116 ASP A C 1
ATOM 884 O O . ASP A 1 116 ? 1.098 5.550 21.010 1.00 84.50 116 ASP A O 1
ATOM 888 N N . GLY A 1 117 ? 2.715 4.565 19.820 1.00 80.75 117 GLY A N 1
ATOM 889 C CA . GLY A 1 117 ? 3.813 5.227 20.527 1.00 80.75 117 GLY A CA 1
ATOM 890 C C . GLY A 1 117 ? 4.118 4.541 21.858 1.00 80.75 117 GLY A C 1
ATOM 891 O O . GLY A 1 117 ? 4.745 3.492 21.882 1.00 80.75 117 GLY A O 1
ATOM 892 N N . ASP A 1 118 ? 3.678 5.107 22.978 1.00 71.44 118 ASP A N 1
ATOM 893 C CA . ASP A 1 118 ? 4.112 4.645 24.310 1.00 71.44 118 ASP A CA 1
ATOM 894 C C . ASP A 1 118 ? 3.284 3.482 24.875 1.00 71.44 118 ASP A C 1
ATOM 896 O O . ASP A 1 118 ? 3.619 2.905 25.911 1.00 71.44 118 ASP A O 1
ATOM 900 N N . LYS A 1 119 ? 2.178 3.131 24.215 1.00 78.81 119 LYS A N 1
ATOM 901 C CA . LYS A 1 119 ? 1.278 2.069 24.669 1.00 78.81 119 LYS A CA 1
ATOM 902 C C . LYS A 1 119 ? 1.533 0.785 23.893 1.00 78.81 119 LYS A C 1
ATOM 904 O O . LYS A 1 119 ? 1.524 0.779 22.663 1.00 78.81 119 LYS A O 1
ATOM 909 N N . ALA A 1 120 ? 1.687 -0.321 24.619 1.00 87.50 120 ALA A N 1
ATOM 910 C CA . ALA A 1 120 ? 1.736 -1.655 24.036 1.00 87.50 120 ALA A CA 1
ATOM 911 C C . ALA A 1 120 ? 0.366 -2.000 23.429 1.00 87.50 120 ALA A C 1
ATOM 913 O O . ALA A 1 120 ? -0.577 -2.359 24.138 1.00 87.50 120 ALA A O 1
ATOM 914 N N . GLY A 1 121 ? 0.226 -1.816 22.119 1.00 93.62 121 GLY A N 1
ATOM 915 C CA . GLY A 1 121 ? -1.018 -2.080 21.414 1.00 93.62 121 GLY A CA 1
ATOM 916 C C . GLY A 1 121 ? -1.019 -1.588 19.972 1.00 93.62 121 GLY A C 1
ATOM 917 O O . GLY A 1 121 ? -0.010 -1.114 19.440 1.00 93.62 121 GLY A O 1
ATOM 918 N N . THR A 1 122 ? -2.192 -1.691 19.356 1.00 96.12 122 THR A N 1
ATOM 919 C CA . THR A 1 122 ? -2.455 -1.256 17.985 1.00 96.12 122 THR A CA 1
ATOM 920 C C . THR A 1 122 ? -3.552 -0.208 17.989 1.00 96.12 122 THR A C 1
ATOM 922 O O . THR A 1 122 ? -4.648 -0.430 18.507 1.00 96.12 122 THR A O 1
ATOM 925 N N . ARG A 1 123 ? -3.281 0.940 17.374 1.00 96.62 123 ARG A N 1
ATOM 926 C CA . ARG A 1 123 ? -4.298 1.945 17.073 1.00 96.62 123 ARG A CA 1
ATOM 927 C C . ARG A 1 123 ? -4.884 1.643 15.697 1.00 96.62 123 ARG A C 1
ATOM 929 O O . ARG A 1 123 ? -4.160 1.550 14.710 1.00 96.62 123 ARG A O 1
ATOM 936 N N . VAL A 1 124 ? -6.200 1.503 15.639 1.00 96.56 124 VAL A N 1
ATOM 937 C CA . VAL A 1 124 ? -6.972 1.368 14.407 1.00 96.56 124 VAL A CA 1
ATOM 938 C C . VAL A 1 124 ? -7.494 2.742 14.028 1.00 96.56 124 VAL A C 1
ATOM 940 O O . VAL A 1 124 ? -8.210 3.364 14.807 1.00 96.56 124 VAL A O 1
ATOM 943 N N . VAL A 1 125 ? -7.145 3.218 12.839 1.00 96.56 125 VAL A N 1
ATOM 944 C CA . VAL A 1 125 ? -7.599 4.504 12.303 1.00 96.56 125 VAL A CA 1
ATOM 945 C C . VAL A 1 125 ? -8.489 4.249 11.100 1.00 96.56 125 VAL A C 1
ATOM 947 O O . VAL A 1 125 ? -8.113 3.527 10.179 1.00 96.56 125 VAL A O 1
ATOM 950 N N . SER A 1 126 ? -9.661 4.868 11.088 1.00 95.62 126 SER A N 1
ATOM 951 C CA . SER A 1 126 ? -10.561 4.897 9.940 1.00 95.62 126 SER A CA 1
ATOM 952 C C . SER A 1 126 ? -11.122 6.306 9.736 1.00 95.62 126 SER A C 1
ATOM 954 O O . SER A 1 126 ? -10.820 7.242 10.493 1.00 95.62 126 SER A O 1
ATOM 956 N N . LYS A 1 127 ? -11.961 6.457 8.709 1.00 92.94 127 LYS A N 1
ATOM 957 C CA . LYS A 1 127 ? -12.721 7.681 8.445 1.00 92.94 127 LYS A CA 1
ATOM 958 C C . LYS A 1 127 ? -13.554 8.144 9.640 1.00 92.94 127 LYS A C 1
ATOM 960 O O . LYS A 1 127 ? -13.566 9.334 9.936 1.00 92.94 127 LYS A O 1
ATOM 965 N N . GLN A 1 128 ? -14.241 7.221 10.305 1.00 88.69 128 GLN A N 1
ATOM 966 C CA . GLN A 1 128 ? -15.251 7.545 11.317 1.00 88.69 128 GLN A CA 1
ATOM 967 C C . GLN A 1 128 ? -14.695 7.515 12.740 1.00 88.69 128 GLN A C 1
ATOM 969 O O . GLN A 1 128 ? -15.163 8.260 13.594 1.00 88.69 128 GLN A O 1
ATOM 974 N N . GLU A 1 129 ? -13.690 6.679 12.990 1.00 90.25 129 GLU A N 1
ATOM 975 C CA . GLU A 1 129 ? -13.239 6.382 14.347 1.00 90.25 129 GLU A CA 1
ATOM 976 C C . GLU A 1 129 ? -11.733 6.128 14.431 1.00 90.25 129 GLU A C 1
ATOM 978 O O . GLU A 1 129 ? -11.079 5.741 13.455 1.00 90.25 129 GLU A O 1
ATOM 983 N N . GLU A 1 130 ? -11.201 6.345 15.633 1.00 94.00 130 GLU A N 1
ATOM 984 C CA . GLU A 1 130 ? -9.875 5.897 16.042 1.00 94.00 130 GLU A CA 1
ATOM 985 C C . GLU A 1 130 ? -10.003 5.099 17.337 1.00 94.00 130 GLU A C 1
ATOM 987 O O . GLU A 1 130 ? -10.384 5.642 18.374 1.00 94.00 130 GLU A O 1
ATOM 992 N N . THR A 1 131 ? -9.661 3.816 17.282 1.00 95.00 131 THR A N 1
ATOM 993 C CA . THR A 1 131 ? -9.847 2.878 18.395 1.00 95.00 131 THR A CA 1
ATOM 994 C C . THR A 1 131 ? -8.510 2.275 18.778 1.00 95.00 131 THR A C 1
ATOM 996 O O . THR A 1 131 ? -7.706 1.925 17.918 1.00 95.00 131 THR A O 1
ATOM 999 N N . PHE A 1 132 ? -8.243 2.162 20.075 1.00 95.50 132 PHE A N 1
ATOM 1000 C CA . PHE A 1 132 ? -7.033 1.523 20.580 1.00 95.50 132 PHE A CA 1
ATOM 1001 C C . PHE A 1 132 ? -7.339 0.100 21.043 1.00 95.50 132 PHE A C 1
ATOM 1003 O O . PHE A 1 132 ? -8.268 -0.108 21.822 1.00 95.50 132 PHE A O 1
ATOM 1010 N N . ILE A 1 133 ? -6.538 -0.860 20.585 1.00 94.94 133 ILE A N 1
ATOM 1011 C CA . ILE A 1 133 ? -6.606 -2.259 20.999 1.00 94.94 133 ILE A CA 1
ATOM 1012 C C . ILE A 1 133 ? -5.343 -2.561 21.819 1.00 94.94 133 ILE A C 1
ATOM 1014 O O . ILE A 1 133 ? -4.239 -2.540 21.263 1.00 94.94 133 ILE A O 1
ATOM 1018 N N . PRO A 1 134 ? -5.471 -2.794 23.138 1.00 94.69 134 PRO A N 1
ATOM 1019 C CA . PRO A 1 134 ? -4.325 -3.046 24.003 1.00 94.69 134 PRO A CA 1
ATOM 1020 C C . PRO A 1 134 ? -3.715 -4.427 23.742 1.00 94.69 134 PRO A C 1
ATOM 1022 O O . PRO A 1 134 ? -4.421 -5.365 23.381 1.00 94.69 134 PRO A O 1
ATOM 1025 N N . ASN A 1 135 ? -2.413 -4.557 24.004 1.00 92.81 135 ASN A N 1
ATOM 1026 C CA . ASN A 1 135 ? -1.666 -5.822 24.039 1.00 92.81 135 ASN A CA 1
ATOM 1027 C C . ASN A 1 135 ? -1.668 -6.636 22.732 1.00 92.81 135 ASN A C 1
ATOM 1029 O O . ASN A 1 135 ? -1.442 -7.842 22.769 1.00 92.81 135 ASN A O 1
ATOM 1033 N N . VAL A 1 136 ? -1.898 -5.989 21.587 1.00 93.69 136 VAL A N 1
ATOM 1034 C CA . VAL A 1 136 ? -1.761 -6.601 20.257 1.00 93.69 136 VAL A CA 1
ATOM 1035 C C . VAL A 1 136 ? -0.880 -5.740 19.361 1.00 93.69 136 VAL A C 1
ATOM 1037 O O . VAL A 1 136 ? -0.974 -4.510 19.386 1.00 93.69 136 VAL A O 1
ATOM 1040 N N . HIS A 1 137 ? -0.046 -6.367 18.536 1.00 94.94 137 HIS A N 1
ATOM 1041 C CA . HIS A 1 137 ? 0.941 -5.682 17.690 1.00 94.94 137 HIS A CA 1
ATOM 1042 C C . HIS A 1 137 ? 0.648 -5.841 16.192 1.00 94.94 137 HIS A C 1
ATOM 1044 O O . HIS A 1 137 ? 1.555 -5.939 15.381 1.00 94.94 137 HIS A O 1
ATOM 1050 N N . TRP A 1 138 ? -0.624 -5.825 15.795 1.00 95.31 138 TRP A N 1
ATOM 1051 C CA . TRP A 1 138 ? -1.074 -6.067 14.416 1.00 95.31 138 TRP A CA 1
ATOM 1052 C C . TRP A 1 138 ? -0.623 -5.030 13.373 1.00 95.31 138 TRP A C 1
ATOM 1054 O O . TRP A 1 138 ? -0.838 -5.229 12.181 1.00 95.31 138 TRP A O 1
ATOM 1064 N N . TRP A 1 139 ? -0.030 -3.911 13.792 1.00 94.88 139 TRP A N 1
ATOM 1065 C CA . TRP A 1 139 ? 0.658 -2.984 12.885 1.00 94.88 139 TRP A CA 1
ATOM 1066 C C . TRP A 1 139 ? 2.015 -3.526 12.406 1.00 94.88 139 TRP A C 1
ATOM 1068 O O . TRP A 1 139 ? 2.523 -3.079 11.376 1.00 94.88 139 TRP A O 1
ATOM 1078 N N . ASP A 1 140 ? 2.597 -4.467 13.152 1.00 94.62 140 ASP A N 1
ATOM 1079 C CA . ASP A 1 140 ? 3.811 -5.195 12.809 1.00 94.62 140 ASP A CA 1
ATOM 1080 C C . ASP A 1 140 ? 3.443 -6.443 11.996 1.00 94.62 140 ASP A C 1
ATOM 1082 O O . ASP A 1 140 ? 2.526 -7.192 12.342 1.00 94.62 140 ASP A O 1
ATOM 1086 N N . VAL A 1 141 ? 4.148 -6.652 10.884 1.00 95.81 141 VAL A N 1
ATOM 1087 C CA . VAL A 1 141 ? 3.851 -7.728 9.932 1.00 95.81 141 VAL A CA 1
ATOM 1088 C C . VAL A 1 141 ? 4.024 -9.104 10.570 1.00 95.81 141 VAL A C 1
ATOM 1090 O O . VAL A 1 141 ? 3.226 -9.992 10.280 1.00 95.81 141 VAL A O 1
ATOM 1093 N N . GLU A 1 142 ? 5.016 -9.290 11.443 1.00 94.81 142 GLU A N 1
ATOM 1094 C CA . GLU A 1 142 ? 5.272 -10.583 12.084 1.00 94.81 142 GLU A CA 1
ATOM 1095 C C . GLU A 1 142 ? 4.078 -11.003 12.946 1.00 94.81 142 GLU A C 1
ATOM 1097 O O . GLU A 1 142 ? 3.516 -12.088 12.771 1.00 94.81 142 GLU A O 1
ATOM 1102 N N . PHE A 1 143 ? 3.632 -10.105 13.823 1.00 94.88 143 PHE A N 1
ATOM 1103 C CA . PHE A 1 143 ? 2.489 -10.352 14.699 1.00 94.88 143 PHE A CA 1
ATOM 1104 C C . PHE A 1 143 ? 1.178 -10.416 13.921 1.00 94.88 143 PHE A C 1
ATOM 1106 O O . PHE A 1 143 ? 0.333 -11.254 14.227 1.00 94.88 143 PHE A O 1
ATOM 1113 N N . PHE A 1 144 ? 1.003 -9.587 12.890 1.00 95.62 144 PHE A N 1
ATOM 1114 C CA . PHE A 1 144 ? -0.179 -9.654 12.035 1.00 95.62 144 PHE A CA 1
ATOM 1115 C C . PHE A 1 144 ? -0.307 -11.014 11.343 1.00 95.62 144 PHE A C 1
ATOM 1117 O O . PHE A 1 144 ? -1.378 -11.617 11.366 1.00 95.62 144 PHE A O 1
ATOM 1124 N N . VAL A 1 145 ? 0.777 -11.528 10.756 1.00 94.94 145 VAL A N 1
ATOM 1125 C CA . VAL A 1 145 ? 0.772 -12.849 10.113 1.00 94.94 145 VAL A CA 1
ATOM 1126 C C . VAL A 1 145 ? 0.442 -13.927 11.140 1.00 94.94 145 VAL A C 1
ATOM 1128 O O . VAL A 1 145 ? -0.522 -14.670 10.954 1.00 94.94 145 VAL A O 1
ATOM 1131 N N . LYS A 1 146 ? 1.182 -13.958 12.250 1.00 95.19 146 LYS A N 1
ATOM 1132 C CA . LYS A 1 146 ? 1.033 -14.985 13.282 1.00 95.19 146 LYS A CA 1
ATOM 1133 C C . LYS A 1 146 ? -0.357 -14.984 13.912 1.00 95.19 146 LYS A C 1
ATOM 1135 O O . LYS A 1 146 ? -0.960 -16.036 14.075 1.00 95.19 146 LYS A O 1
ATOM 1140 N N . GLU A 1 147 ? -0.879 -13.831 14.305 1.00 94.25 147 GLU A N 1
ATOM 1141 C CA . GLU A 1 147 ? -2.111 -13.760 15.100 1.00 94.25 147 GLU A CA 1
ATOM 1142 C C . GLU A 1 147 ? -3.376 -13.715 14.242 1.00 94.25 147 GLU A C 1
ATOM 1144 O O . GLU A 1 147 ? -4.398 -14.261 14.650 1.00 94.25 147 GLU A O 1
ATOM 1149 N N . ILE A 1 148 ? -3.318 -13.098 13.057 1.00 92.56 148 ILE A N 1
ATOM 1150 C CA . ILE A 1 148 ? -4.500 -12.872 12.214 1.00 92.56 148 ILE A CA 1
ATOM 1151 C C . ILE A 1 148 ? -4.550 -13.832 11.030 1.00 92.56 148 ILE A C 1
ATOM 1153 O O . ILE A 1 148 ? -5.605 -14.400 10.765 1.00 92.56 148 ILE A O 1
ATOM 1157 N N . LEU A 1 149 ? -3.447 -14.020 10.302 1.00 91.50 149 LEU A N 1
ATOM 1158 C CA . LEU A 1 149 ? -3.474 -14.816 9.067 1.00 91.50 149 LEU A CA 1
ATOM 1159 C C . LEU A 1 149 ? -3.325 -16.318 9.322 1.00 91.50 149 LEU A C 1
ATOM 1161 O O . LEU A 1 149 ? -3.971 -17.112 8.645 1.00 91.50 149 LEU A O 1
ATOM 1165 N N . GLU A 1 150 ? -2.494 -16.714 10.285 1.00 92.44 150 GLU A N 1
ATOM 1166 C CA . GLU A 1 150 ? -2.269 -18.128 10.614 1.00 92.44 150 GLU A CA 1
ATOM 1167 C C . GLU A 1 150 ? -3.275 -18.660 11.642 1.00 92.44 150 GLU A C 1
ATOM 1169 O O . GLU A 1 150 ? -3.720 -19.803 11.542 1.00 92.44 150 GLU A O 1
ATOM 1174 N N . ASN A 1 151 ? -3.640 -17.832 12.626 1.00 84.00 151 ASN A N 1
ATOM 1175 C CA . ASN A 1 151 ? -4.467 -18.236 13.768 1.00 84.00 151 ASN A CA 1
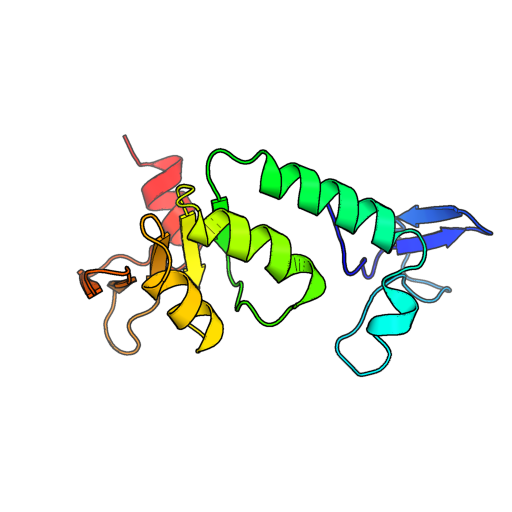ATOM 1176 C C . ASN A 1 151 ? -5.881 -17.634 13.775 1.00 84.00 151 ASN A C 1
ATOM 1178 O O . ASN A 1 151 ? -6.680 -17.984 14.647 1.00 84.00 151 ASN A O 1
ATOM 1182 N N . GLY A 1 152 ? -6.219 -16.771 12.813 1.00 66.62 152 GLY A N 1
ATOM 1183 C CA . GLY A 1 152 ? -7.575 -16.256 12.642 1.00 66.62 152 GLY A CA 1
ATOM 1184 C C . GLY A 1 152 ? -8.511 -17.349 12.127 1.00 66.62 152 GLY A C 1
ATOM 1185 O O . GLY A 1 152 ? -8.562 -17.608 10.927 1.00 66.62 152 GLY A O 1
ATOM 1186 N N . LYS A 1 153 ? -9.232 -18.004 13.039 1.00 46.97 153 LYS A N 1
ATOM 1187 C CA . LYS A 1 153 ? -10.397 -18.845 12.733 1.00 46.97 153 LYS A CA 1
ATOM 1188 C C . LYS A 1 153 ? -11.687 -18.070 12.943 1.00 46.97 153 LYS A C 1
ATOM 1190 O O . LYS A 1 153 ? -11.775 -17.366 13.973 1.00 46.97 153 LYS A O 1
#

Secondary structure (DSSP, 8-state):
---TTB-TTEEEETTEEEE-S---SS---B--SSTTHHHHTTSTTHHHHHHHHHHHHHH-SEEEEES--S--HHHHHHHHHHHHTT-EEEEE-SS--HHHHHHHHH-TTEEEEEE-SSSSEEEEEESS-EEEEET--TTSHHHHIIIIIIT--

Foldseek 3Di:
DFDLQFDQQWFDPPPDIDGHPPNDDGDGSGQDDDPCNVVSSCDPPNVVSLVVLLVCLQPDQEEEAAQDALPDPSNNPSNLVSQLVARAYEYQHQDYDPNNLVSQQNGQRYWYWYNPPPFQFTWIDHNPDIDTDHNADCSDPVRVCVPPVVPND

Organism: Mannheimia haemolytica (NCBI:txid75985)

pLDDT: mean 87.77, std 11.48, range [46.97, 98.12]

Sequence (153 aa):
MFKPHGSLDWFMAGDVPMTSCIGKVEEPLIITPGVGKYKKGYGQPFDAHREKANEAIDSASSILCIGYGFNDDHLQTHLTGKIKSGVKTLLLTRGLSENARNVVKEAPNCKALIFDGDKAGTRVVSKQEETFIPNVHWWDVEFFVKEILENGK

Radius of gyration: 18.21 Å; chains: 1; bounding box: 45×34×50 Å